Protein AF-A0A943Q170-F1 (afdb_monomer_lite)

Foldseek 3Di:
DKDKDKDKDWDDPPDDPVSVVVVCVVVVFDFPDKDFPDDDPT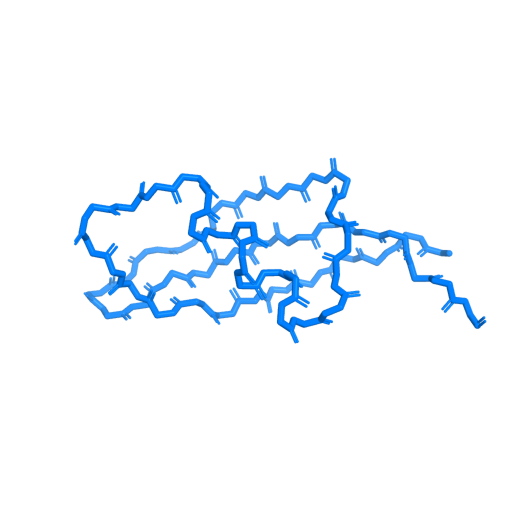ITIIITIGDDDD

Secondary structure (DSSP, 8-state):
-EEEEEEEEE--SS--HHHHHHHHHHTT--EEEEEEEEE-SSEEEEEEEEE---

Radius of gyration: 11.02 Å; chains: 1; bounding box: 23×16×30 Å

Structure (mmCIF, N/CA/C/O backbone):
data_AF-A0A943Q170-F1
#
_entry.id   AF-A0A943Q170-F1
#
loop_
_atom_site.group_PDB
_atom_site.id
_atom_site.type_symbol
_atom_site.label_atom_id
_atom_site.label_alt_id
_atom_site.label_comp_id
_atom_site.label_asym_id
_atom_site.label_entity_id
_atom_site.label_seq_id
_atom_site.pdbx_PDB_ins_code
_atom_site.Cartn_x
_atom_site.Cartn_y
_atom_site.Cartn_z
_atom_site.occupancy
_atom_site.B_iso_or_equiv
_atom_site.auth_seq_id
_atom_site.auth_comp_id
_atom_site.auth_asym_id
_atom_site.auth_atom_id
_atom_site.pdbx_PDB_model_num
ATOM 1 N N . MET A 1 1 ? 8.234 -1.933 -16.386 1.00 85.94 1 MET A N 1
ATOM 2 C CA . MET A 1 1 ? 6.924 -2.647 -16.422 1.00 85.94 1 MET A CA 1
ATOM 3 C C . MET A 1 1 ? 6.058 -2.079 -15.310 1.00 85.94 1 MET A C 1
ATOM 5 O O . MET A 1 1 ? 6.568 -1.956 -14.204 1.00 85.94 1 MET A O 1
ATOM 9 N N . ILE A 1 2 ? 4.799 -1.711 -15.572 1.00 89.69 2 ILE A N 1
ATOM 10 C CA . ILE A 1 2 ? 3.913 -1.237 -14.495 1.00 89.69 2 ILE A CA 1
ATOM 11 C C . ILE A 1 2 ? 3.438 -2.446 -13.692 1.00 89.69 2 ILE A C 1
ATOM 13 O O . ILE A 1 2 ? 2.896 -3.394 -14.261 1.00 89.69 2 ILE A O 1
ATOM 17 N N . VAL A 1 3 ? 3.655 -2.401 -12.382 1.00 93.50 3 VAL A N 1
ATOM 18 C CA . VAL A 1 3 ? 3.193 -3.411 -11.427 1.00 93.50 3 VAL A CA 1
ATOM 19 C C . VAL A 1 3 ? 2.211 -2.748 -10.474 1.00 93.50 3 VAL A C 1
ATOM 21 O O . VAL A 1 3 ? 2.386 -1.584 -10.113 1.00 93.50 3 VAL A O 1
ATOM 24 N N . SER A 1 4 ? 1.177 -3.488 -10.087 1.00 94.19 4 SER A N 1
ATOM 25 C CA . SER A 1 4 ? 0.256 -3.099 -9.026 1.00 94.19 4 SER A CA 1
ATOM 26 C C . SER A 1 4 ? 0.287 -4.159 -7.935 1.00 94.19 4 SER A C 1
ATOM 28 O O . SER A 1 4 ? 0.128 -5.343 -8.230 1.00 94.19 4 SER A O 1
ATOM 30 N N . GLU A 1 5 ? 0.472 -3.743 -6.688 1.00 94.25 5 GLU A N 1
ATOM 31 C CA . GLU A 1 5 ? 0.463 -4.646 -5.539 1.00 94.25 5 GLU A CA 1
ATOM 32 C C . GLU A 1 5 ? -0.151 -3.989 -4.303 1.00 94.25 5 GLU A C 1
ATOM 34 O O . GLU A 1 5 ? -0.293 -2.767 -4.226 1.00 94.25 5 GLU A O 1
ATOM 39 N N . ASN A 1 6 ? -0.547 -4.827 -3.348 1.00 94.56 6 ASN A N 1
ATOM 40 C CA . ASN A 1 6 ? -1.107 -4.389 -2.079 1.00 94.56 6 ASN A CA 1
ATOM 41 C C . ASN A 1 6 ? -0.007 -4.366 -1.023 1.00 94.56 6 ASN A C 1
ATOM 43 O O . ASN A 1 6 ? 0.623 -5.390 -0.764 1.00 94.56 6 ASN A O 1
ATOM 47 N N . ILE A 1 7 ? 0.163 -3.218 -0.378 1.00 93.12 7 ILE A N 1
ATOM 48 C CA . ILE A 1 7 ? 1.101 -3.030 0.723 1.00 93.12 7 ILE A CA 1
ATOM 49 C C . ILE A 1 7 ? 0.309 -2.841 2.001 1.00 93.12 7 ILE A C 1
ATOM 51 O O . ILE A 1 7 ? -0.622 -2.036 2.066 1.00 93.12 7 ILE A O 1
ATOM 55 N N . LYS A 1 8 ? 0.694 -3.604 3.019 1.00 93.38 8 LYS A N 1
ATOM 56 C CA . LYS A 1 8 ? 0.188 -3.438 4.374 1.00 93.38 8 LYS A CA 1
ATOM 57 C C . LYS A 1 8 ? 1.033 -2.400 5.091 1.00 93.38 8 LYS A C 1
ATOM 59 O O . LYS A 1 8 ? 2.246 -2.561 5.189 1.00 93.38 8 LYS A O 1
ATOM 64 N N . ILE A 1 9 ? 0.382 -1.361 5.589 1.00 91.38 9 ILE A N 1
ATOM 65 C CA . ILE A 1 9 ? 1.006 -0.283 6.348 1.00 91.38 9 ILE A CA 1
ATOM 66 C C . ILE A 1 9 ? 0.366 -0.256 7.730 1.00 91.38 9 ILE A C 1
ATOM 68 O O . ILE A 1 9 ? -0.858 -0.256 7.848 1.00 91.38 9 ILE A O 1
ATOM 72 N N . SER A 1 10 ? 1.179 -0.214 8.781 1.00 90.38 10 SER A N 1
ATOM 73 C CA . SER A 1 10 ? 0.673 -0.066 10.146 1.00 90.38 10 SER A CA 1
ATOM 74 C C . SER A 1 10 ? -0.056 1.270 10.302 1.00 90.38 10 SER A C 1
ATOM 76 O O . SER A 1 10 ? 0.458 2.321 9.925 1.00 90.38 10 SER A O 1
ATOM 78 N N . LEU A 1 11 ? -1.257 1.250 10.873 1.00 84.75 11 LEU A N 1
ATOM 79 C CA . LEU A 1 11 ? -2.047 2.452 11.104 1.00 84.75 11 LEU A CA 1
ATOM 80 C C . LEU A 1 11 ? -1.365 3.297 12.188 1.00 84.75 11 LEU A C 1
ATOM 82 O O . LEU A 1 11 ? -1.274 2.888 13.345 1.00 84.75 11 LEU A O 1
ATOM 86 N N . LYS A 1 12 ? -0.915 4.500 11.824 1.00 81.19 12 LYS A N 1
ATOM 87 C CA . LYS A 1 12 ? -0.405 5.499 12.767 1.00 81.19 12 LYS A CA 1
ATOM 88 C C . LYS A 1 12 ? -1.259 6.765 12.678 1.00 81.19 12 LYS A C 1
ATOM 90 O O . LYS A 1 12 ? -1.051 7.558 11.768 1.00 81.19 12 LYS A O 1
ATOM 95 N N . PRO A 1 13 ? -2.236 6.960 13.579 1.00 74.81 13 PRO A N 1
ATOM 96 C CA . PRO A 1 13 ? -3.039 8.177 13.604 1.00 74.81 13 PRO A CA 1
ATOM 97 C C . PRO A 1 13 ? -2.197 9.392 14.044 1.00 74.81 13 PRO A C 1
ATOM 99 O O . PRO A 1 13 ? -1.446 9.271 15.017 1.00 74.81 13 PRO A O 1
ATOM 102 N N . PRO A 1 14 ? -2.344 10.567 13.404 1.00 78.25 14 PRO A N 1
ATOM 103 C CA . PRO A 1 14 ? -3.179 10.836 12.231 1.00 78.25 14 PRO A CA 1
ATOM 104 C C . PRO A 1 14 ? -2.580 10.243 10.946 1.00 78.25 14 PRO A C 1
ATOM 106 O O . PRO A 1 14 ? -1.371 10.285 10.738 1.00 78.25 14 PRO A O 1
ATOM 109 N N . LEU A 1 15 ? -3.440 9.706 10.073 1.00 80.25 15 LEU A N 1
ATOM 110 C CA . LEU A 1 15 ? -3.005 9.138 8.798 1.00 80.25 15 LEU A CA 1
ATOM 111 C C . LEU A 1 15 ? -2.664 10.265 7.814 1.00 80.25 15 LEU A C 1
ATOM 113 O O . LEU A 1 15 ? -3.543 10.800 7.138 1.00 80.25 15 LEU A O 1
ATOM 117 N N . GLU A 1 16 ? -1.391 10.640 7.755 1.00 86.50 16 GLU A N 1
ATOM 118 C CA . GLU A 1 16 ? -0.904 11.656 6.824 1.00 86.50 16 GLU A CA 1
ATOM 119 C C . GLU A 1 16 ? -0.408 11.021 5.514 1.00 86.50 16 GLU A C 1
ATOM 121 O O . GLU A 1 16 ? 0.245 9.977 5.549 1.00 86.50 16 GLU A O 1
ATOM 126 N N . PRO A 1 17 ? -0.650 11.645 4.345 1.00 84.19 17 PRO A N 1
ATOM 127 C CA . PRO A 1 17 ? -0.133 11.144 3.069 1.00 84.19 17 PRO A CA 1
ATOM 128 C C . PRO A 1 17 ? 1.390 10.956 3.065 1.00 84.19 17 PRO A C 1
ATOM 130 O O . PRO A 1 17 ? 1.880 9.961 2.539 1.00 84.19 17 PRO A O 1
ATOM 133 N N . ALA A 1 18 ? 2.127 11.859 3.725 1.00 88.44 18 ALA A N 1
ATOM 134 C CA . ALA A 1 18 ? 3.581 11.776 3.852 1.00 88.44 18 ALA A CA 1
ATOM 135 C C . ALA A 1 18 ? 4.035 10.479 4.540 1.00 88.44 18 ALA A C 1
ATOM 137 O O . ALA A 1 18 ? 5.017 9.875 4.124 1.00 88.44 18 ALA A O 1
ATOM 138 N N . TYR A 1 19 ? 3.284 10.001 5.537 1.00 90.06 19 TYR A N 1
ATOM 139 C CA . TYR A 1 19 ? 3.583 8.739 6.210 1.00 90.06 19 TYR A CA 1
ATOM 140 C C . TYR A 1 19 ? 3.465 7.544 5.252 1.00 90.06 19 TYR A C 1
ATOM 142 O O . TYR A 1 19 ? 4.316 6.660 5.247 1.00 90.06 19 TYR A O 1
ATOM 150 N N . ILE A 1 20 ? 2.443 7.533 4.393 1.00 88.56 20 ILE A N 1
ATOM 151 C CA . ILE A 1 20 ? 2.251 6.473 3.393 1.00 88.56 20 ILE A CA 1
ATOM 152 C C . ILE A 1 20 ? 3.395 6.488 2.365 1.00 88.56 20 ILE A C 1
ATOM 154 O O . ILE A 1 20 ? 3.921 5.434 2.007 1.00 88.56 20 ILE A O 1
ATOM 158 N N . GLU A 1 21 ? 3.822 7.673 1.928 1.00 88.00 21 GLU A N 1
ATOM 159 C CA . GLU A 1 21 ? 4.957 7.833 1.011 1.00 88.00 21 GLU A CA 1
ATOM 160 C C . GLU A 1 21 ? 6.294 7.406 1.637 1.00 88.00 21 GLU A C 1
ATOM 162 O O . GLU A 1 21 ? 7.103 6.755 0.972 1.00 88.00 21 GLU A O 1
ATOM 167 N N . GLU A 1 22 ? 6.513 7.685 2.926 1.00 90.88 22 GLU A N 1
ATOM 168 C CA . GLU A 1 22 ? 7.672 7.187 3.676 1.00 90.88 22 GLU A CA 1
ATOM 169 C C . GLU A 1 22 ? 7.700 5.656 3.743 1.00 90.88 22 GLU A C 1
ATOM 171 O O . GLU A 1 22 ? 8.760 5.048 3.577 1.00 90.88 22 GLU A O 1
ATOM 176 N N . GLU A 1 23 ? 6.553 5.009 3.963 1.00 90.69 23 GLU A N 1
ATOM 177 C CA . GLU A 1 23 ? 6.466 3.547 3.946 1.00 90.69 23 GLU A CA 1
ATOM 178 C C . GLU A 1 23 ? 6.797 2.995 2.552 1.00 90.69 23 GLU A C 1
ATOM 180 O O . GLU A 1 23 ? 7.602 2.070 2.440 1.00 90.69 23 GLU A O 1
ATOM 185 N N . PHE A 1 24 ? 6.309 3.605 1.466 1.00 91.25 24 PHE A N 1
ATOM 186 C CA . PHE A 1 24 ? 6.714 3.205 0.111 1.00 91.25 24 PHE A CA 1
ATOM 187 C C . PHE A 1 24 ? 8.218 3.352 -0.136 1.00 91.25 24 PHE A C 1
ATOM 189 O O . PHE A 1 24 ? 8.826 2.465 -0.743 1.00 91.25 24 PHE A O 1
ATOM 196 N N . ALA A 1 25 ? 8.842 4.410 0.387 1.00 89.38 25 ALA A N 1
ATOM 197 C CA . ALA A 1 25 ? 10.284 4.601 0.285 1.00 89.38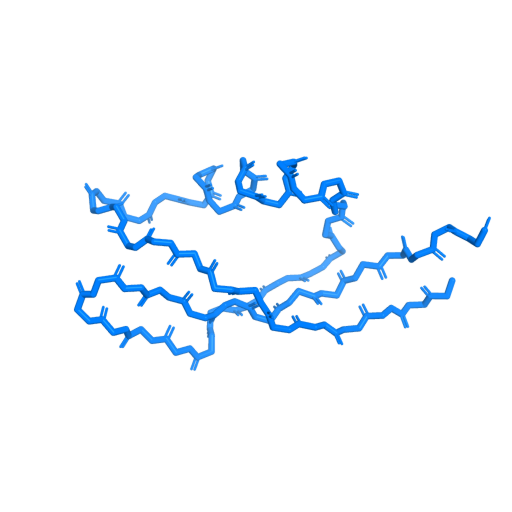 25 ALA A CA 1
ATOM 198 C C . ALA A 1 25 ? 11.069 3.478 0.988 1.00 89.38 25 ALA A C 1
ATOM 200 O O . ALA A 1 25 ? 12.067 3.001 0.443 1.00 89.38 25 ALA A O 1
ATOM 201 N N . LYS A 1 26 ? 10.594 2.976 2.140 1.00 89.94 26 LYS A N 1
ATOM 202 C CA . LYS A 1 26 ? 11.188 1.800 2.816 1.00 89.94 26 LYS A CA 1
ATOM 203 C C . LYS A 1 26 ? 11.116 0.538 1.957 1.00 89.94 26 LYS A C 1
ATOM 205 O O . LYS A 1 26 ? 12.002 -0.309 2.040 1.00 89.94 26 LYS A O 1
ATOM 210 N N . HIS A 1 27 ? 10.100 0.434 1.104 1.00 85.38 27 HIS A N 1
ATOM 211 C CA . HIS A 1 27 ? 9.940 -0.651 0.137 1.00 85.38 27 HIS A CA 1
ATOM 212 C C . HIS A 1 27 ? 10.665 -0.406 -1.198 1.00 85.38 27 HIS A C 1
ATOM 214 O O . HIS A 1 27 ? 10.564 -1.236 -2.097 1.00 85.38 27 HIS A O 1
ATOM 220 N N . SER A 1 28 ? 11.426 0.690 -1.340 1.00 88.12 28 SER A N 1
ATOM 221 C CA . SER A 1 28 ? 12.048 1.108 -2.611 1.00 88.12 28 SER A CA 1
ATOM 222 C C . SER A 1 28 ? 11.036 1.270 -3.754 1.00 88.12 28 SER A C 1
ATOM 224 O O . SER A 1 28 ? 11.352 1.041 -4.922 1.00 88.12 28 SER A O 1
ATOM 226 N N . ILE A 1 29 ? 9.806 1.662 -3.418 1.00 90.12 29 ILE A N 1
ATOM 227 C CA . ILE A 1 29 ? 8.716 1.868 -4.366 1.00 90.12 29 ILE A CA 1
ATOM 228 C C . ILE A 1 29 ? 8.555 3.362 -4.605 1.00 90.12 29 ILE A C 1
ATOM 230 O O . ILE A 1 29 ? 8.333 4.131 -3.675 1.00 90.12 29 ILE A O 1
ATOM 234 N N . ASN A 1 30 ? 8.635 3.764 -5.873 1.00 90.88 30 ASN A N 1
ATOM 235 C CA . ASN A 1 30 ? 8.278 5.108 -6.306 1.00 90.88 30 ASN A CA 1
ATOM 236 C C . ASN A 1 30 ? 6.867 5.075 -6.924 1.00 90.88 30 ASN A C 1
ATOM 238 O O . ASN A 1 30 ? 6.723 4.641 -8.074 1.00 90.88 30 ASN A O 1
ATOM 242 N N . PRO A 1 31 ? 5.814 5.437 -6.171 1.00 91.75 31 PRO A N 1
ATOM 243 C CA . PRO A 1 31 ? 4.438 5.255 -6.611 1.00 91.75 31 PRO A CA 1
ATOM 244 C C . PRO A 1 31 ? 4.076 6.209 -7.757 1.00 91.75 31 PRO A C 1
ATOM 246 O O . PRO A 1 31 ? 4.263 7.417 -7.668 1.00 91.75 31 PRO A O 1
ATOM 249 N N . LEU A 1 32 ? 3.459 5.679 -8.815 1.00 92.38 32 LEU A N 1
ATOM 250 C CA . LEU A 1 32 ? 2.779 6.487 -9.838 1.00 92.38 32 LEU A CA 1
ATOM 251 C C . LEU A 1 32 ? 1.384 6.903 -9.365 1.00 92.38 32 LEU A C 1
ATOM 253 O O . LEU A 1 32 ? 0.911 8.002 -9.640 1.00 92.38 32 LEU A O 1
ATOM 257 N N . ARG A 1 33 ? 0.705 5.980 -8.680 1.00 92.19 33 ARG A N 1
ATOM 258 C CA . ARG A 1 33 ? -0.588 6.186 -8.029 1.00 92.19 33 ARG A CA 1
ATOM 259 C C . ARG A 1 33 ? -0.741 5.196 -6.889 1.00 92.19 33 ARG A C 1
ATOM 261 O O . ARG A 1 33 ? -0.229 4.077 -6.967 1.00 92.19 33 ARG A O 1
ATOM 268 N N . TRP A 1 34 ? -1.513 5.574 -5.885 1.00 94.62 34 TRP A N 1
ATOM 269 C CA . TRP A 1 34 ? -1.896 4.674 -4.813 1.00 94.62 34 TRP A CA 1
ATOM 270 C C . TRP A 1 34 ? -3.284 5.020 -4.284 1.00 94.62 34 TRP A C 1
ATOM 272 O O . TRP A 1 34 ? -3.757 6.146 -4.436 1.00 94.62 34 TRP A O 1
ATOM 282 N N . ALA A 1 35 ? -3.953 4.032 -3.703 1.00 93.81 35 ALA A N 1
ATOM 283 C CA . ALA A 1 35 ? -5.253 4.202 -3.073 1.00 93.81 35 ALA A CA 1
ATOM 284 C C . ALA A 1 35 ? -5.376 3.273 -1.867 1.00 93.81 35 ALA A C 1
ATOM 286 O O . ALA A 1 35 ? -4.982 2.106 -1.925 1.00 93.81 35 ALA A O 1
ATOM 287 N N . ILE A 1 36 ? -5.944 3.789 -0.779 1.00 92.56 36 ILE A N 1
ATOM 288 C CA . ILE A 1 36 ? -6.302 2.970 0.377 1.00 92.56 36 ILE A CA 1
ATOM 289 C C . ILE A 1 36 ? -7.492 2.102 -0.032 1.00 92.56 36 ILE A C 1
ATOM 291 O O . ILE A 1 36 ? -8.525 2.611 -0.462 1.00 92.56 36 ILE A O 1
ATOM 295 N N . THR A 1 37 ? -7.320 0.791 0.075 1.00 94.12 37 THR A N 1
ATOM 296 C CA . THR A 1 37 ? -8.334 -0.210 -0.285 1.00 94.12 37 THR A CA 1
ATOM 297 C C . THR A 1 37 ? -9.035 -0.790 0.933 1.00 94.12 37 THR A C 1
ATOM 299 O O . THR A 1 37 ? -10.200 -1.161 0.842 1.00 94.12 37 THR A O 1
ATOM 302 N N . GLU A 1 38 ? -8.351 -0.822 2.077 1.00 93.44 38 GLU A N 1
ATOM 303 C CA . GLU A 1 38 ? -8.892 -1.333 3.330 1.00 93.44 38 GLU A CA 1
ATOM 304 C C . GLU A 1 38 ? -8.296 -0.563 4.511 1.00 93.44 38 GLU A C 1
ATOM 306 O O . GLU A 1 38 ? -7.121 -0.185 4.486 1.00 93.44 38 GLU A O 1
ATOM 311 N N . VAL A 1 39 ? -9.110 -0.340 5.542 1.00 91.00 39 VAL A N 1
ATOM 312 C CA . VAL A 1 39 ? -8.701 0.259 6.815 1.00 91.00 39 VAL A CA 1
ATOM 313 C C . VAL A 1 39 ? -9.183 -0.658 7.931 1.00 91.00 39 VAL A C 1
ATOM 315 O O . VAL A 1 39 ? -10.381 -0.889 8.072 1.00 91.00 39 VAL A O 1
ATOM 318 N N . SER A 1 40 ? -8.239 -1.168 8.710 1.00 89.50 40 SER A N 1
ATOM 319 C CA . SER A 1 40 ? -8.457 -1.952 9.924 1.00 89.50 40 SER A CA 1
ATOM 320 C C . SER A 1 40 ? -8.024 -1.150 11.156 1.00 89.50 40 SER A C 1
ATOM 322 O O . SER A 1 40 ? -7.474 -0.056 11.039 1.00 89.50 40 SER A O 1
ATOM 324 N N . GLU A 1 41 ? -8.249 -1.695 12.355 1.00 86.25 41 GLU A N 1
ATOM 325 C CA . GLU A 1 41 ? -7.912 -1.016 13.620 1.00 86.25 41 GLU A CA 1
ATOM 326 C C . GLU A 1 41 ? -6.422 -0.660 13.742 1.00 86.25 41 GLU A C 1
ATOM 328 O O . GLU A 1 41 ? -6.085 0.391 14.278 1.00 86.25 41 GLU A O 1
ATOM 333 N N . ASN A 1 42 ? -5.537 -1.514 13.215 1.00 89.50 42 ASN A N 1
ATOM 334 C CA . ASN A 1 42 ? -4.084 -1.393 13.385 1.00 89.50 42 ASN A CA 1
ATOM 335 C C . ASN A 1 42 ? -3.308 -1.334 12.064 1.00 89.50 42 ASN A C 1
ATOM 337 O O . ASN A 1 42 ? -2.093 -1.147 12.082 1.00 89.50 42 ASN A O 1
ATOM 341 N N . GLU A 1 43 ? -3.970 -1.515 10.922 1.00 92.62 43 GLU A N 1
ATOM 342 C CA . GLU A 1 43 ? -3.323 -1.533 9.609 1.00 92.62 43 GLU A CA 1
ATOM 343 C C . GLU A 1 43 ? -4.227 -0.947 8.525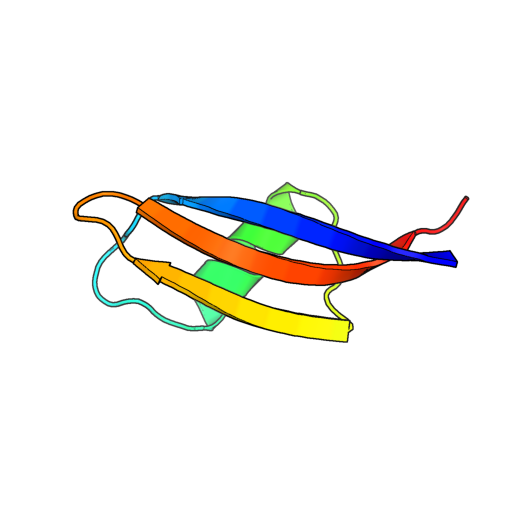 1.00 92.62 43 GLU A C 1
ATOM 345 O O . GLU A 1 43 ? -5.451 -0.979 8.625 1.00 92.62 43 GLU A O 1
ATOM 350 N N . ILE A 1 44 ? -3.610 -0.424 7.473 1.00 92.75 44 ILE A N 1
ATOM 351 C CA . ILE A 1 44 ? -4.264 -0.073 6.218 1.00 92.75 44 ILE A CA 1
ATOM 352 C C . ILE A 1 44 ? -3.649 -0.893 5.096 1.00 92.75 44 ILE A C 1
ATOM 354 O O . ILE A 1 44 ? -2.453 -1.196 5.101 1.00 92.75 4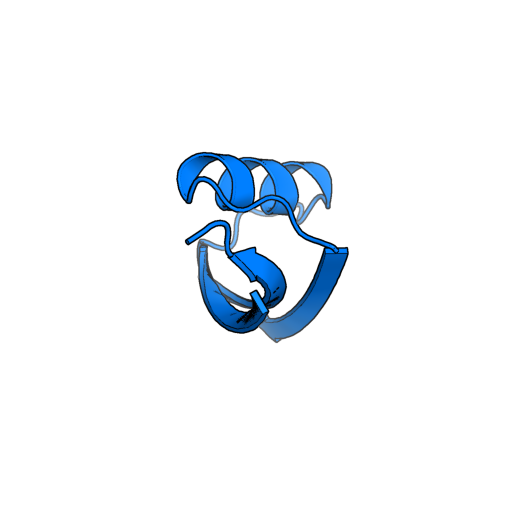4 ILE A O 1
ATOM 358 N N . ILE A 1 45 ? -4.466 -1.223 4.105 1.00 93.69 45 ILE A N 1
ATOM 359 C CA . ILE A 1 45 ? -4.002 -1.856 2.877 1.00 93.69 45 ILE A CA 1
ATOM 360 C C . ILE A 1 45 ? -4.055 -0.817 1.775 1.00 93.69 45 ILE A C 1
ATOM 362 O O . ILE A 1 45 ? -5.128 -0.318 1.419 1.00 93.69 45 ILE A O 1
ATOM 366 N N . VAL A 1 46 ? -2.894 -0.516 1.211 1.00 94.75 46 VAL A N 1
ATOM 367 C CA . VAL A 1 46 ? -2.755 0.436 0.117 1.00 94.75 46 VAL A CA 1
ATOM 368 C C . VAL A 1 46 ? -2.411 -0.317 -1.154 1.00 94.75 46 VAL A C 1
ATOM 370 O O . VAL A 1 46 ? -1.405 -1.020 -1.217 1.00 94.75 46 VAL A O 1
ATOM 373 N N . ASN A 1 47 ? -3.243 -0.168 -2.180 1.00 95.88 47 ASN A N 1
ATOM 374 C CA . ASN A 1 47 ? -2.883 -0.617 -3.514 1.00 95.88 47 ASN A CA 1
ATOM 375 C C . ASN A 1 47 ? -2.000 0.452 -4.152 1.00 95.88 47 ASN A C 1
ATOM 377 O O . ASN A 1 47 ? -2.432 1.596 -4.308 1.00 95.88 47 ASN A O 1
ATOM 381 N N . VAL A 1 48 ? -0.776 0.088 -4.514 1.00 95.44 48 VAL A N 1
ATOM 382 C CA . VAL A 1 48 ? 0.183 0.976 -5.169 1.00 95.44 48 VAL A CA 1
ATOM 383 C C . VAL A 1 48 ? 0.477 0.467 -6.569 1.00 95.44 48 VAL A C 1
ATOM 385 O O . VAL A 1 48 ? 0.638 -0.730 -6.790 1.00 95.44 48 VAL A O 1
ATOM 388 N N . SER A 1 49 ? 0.530 1.382 -7.535 1.00 95.12 49 SER A N 1
ATOM 389 C CA . SER A 1 49 ? 1.033 1.103 -8.878 1.00 95.12 49 SER A CA 1
ATOM 390 C C . SER A 1 49 ? 2.334 1.864 -9.098 1.00 95.12 49 SER A C 1
ATOM 392 O O . SER A 1 49 ? 2.368 3.078 -8.897 1.00 95.12 49 SER A O 1
ATOM 394 N N . TYR A 1 50 ? 3.383 1.175 -9.531 1.00 94.31 50 TYR A N 1
ATOM 395 C CA . TYR A 1 50 ? 4.702 1.765 -9.758 1.00 94.31 50 TYR A CA 1
ATOM 396 C C . TYR A 1 50 ? 5.412 1.116 -10.947 1.00 94.31 50 TYR A C 1
ATOM 398 O O . TYR A 1 50 ? 5.027 0.045 -11.429 1.00 94.31 50 TYR A O 1
ATOM 406 N N . GLU A 1 51 ? 6.447 1.786 -11.448 1.00 92.75 51 GLU A N 1
ATOM 407 C CA . GLU A 1 51 ? 7.311 1.221 -12.475 1.00 92.75 51 GLU A CA 1
ATOM 408 C C . GLU A 1 51 ? 8.384 0.342 -11.832 1.00 92.75 51 GLU A C 1
ATOM 410 O O . GLU A 1 51 ? 9.258 0.814 -11.107 1.00 92.75 51 GLU A O 1
ATOM 415 N N . LYS A 1 52 ? 8.322 -0.959 -12.115 1.00 84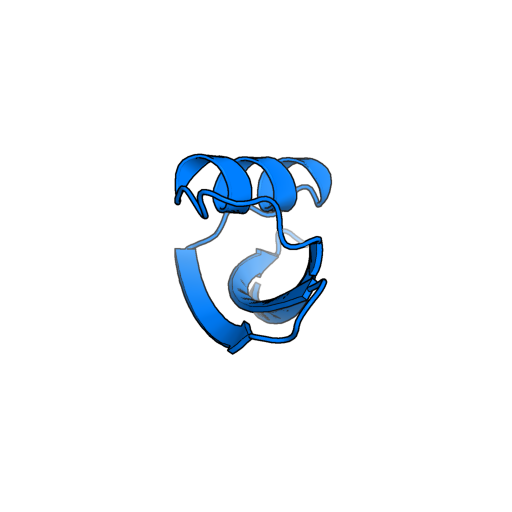.88 52 LYS A N 1
ATOM 416 C CA . LYS A 1 52 ? 9.393 -1.885 -11.769 1.00 84.88 52 LYS A CA 1
ATOM 417 C C . LYS A 1 52 ? 10.465 -1.794 -12.848 1.00 84.88 52 LYS A C 1
ATOM 419 O O . LYS A 1 52 ? 10.234 -2.228 -13.987 1.00 84.88 52 LYS A O 1
ATOM 424 N N . ASN A 1 53 ? 11.598 -1.201 -12.482 1.00 70.19 53 ASN A N 1
ATOM 425 C CA . ASN A 1 53 ? 12.824 -1.288 -13.264 1.00 70.19 53 ASN A CA 1
ATOM 426 C C . ASN A 1 53 ? 13.333 -2.731 -13.152 1.00 70.19 53 ASN A C 1
ATOM 428 O O . ASN A 1 53 ? 13.450 -3.258 -12.044 1.00 70.19 53 ASN A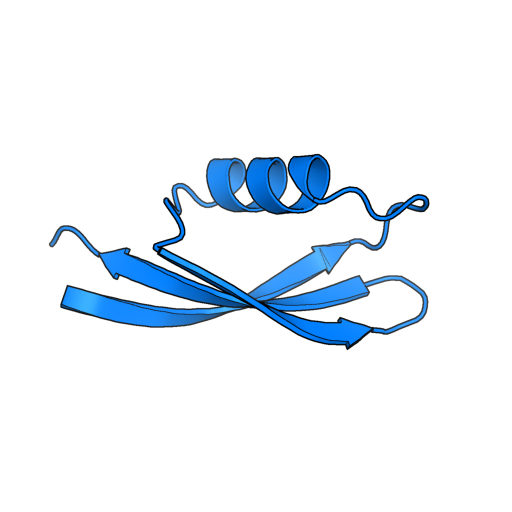 O 1
ATOM 432 N N . ALA A 1 54 ? 13.482 -3.381 -14.306 1.00 56.94 54 ALA A N 1
ATOM 433 C CA . ALA A 1 54 ? 13.940 -4.762 -14.423 1.00 56.94 54 ALA A CA 1
ATOM 434 C C . ALA A 1 54 ? 15.440 -4.880 -14.133 1.00 56.94 54 ALA A C 1
ATOM 436 O O . ALA A 1 54 ? 16.170 -3.917 -14.461 1.00 56.94 54 ALA A O 1
#

Sequence (54 aa):
MIVSENIKISLKPPLEPAYIEEEFAKHSINPLRWAITEVSENEIIVNVSYEKNA

pLDDT: mean 89.12, std 6.8, range [56.94, 95.88]